Protein AF-Q8FRA8-F1 (afdb_monomer)

Solvent-accessible surface area (backbone atoms only — not comparable to full-atom values): 4688 Å² total; per-residue (Å²): 135,85,82,80,74,64,95,81,40,68,66,60,52,52,60,68,67,53,82,74,79,46,78,66,57,54,56,60,42,49,55,60,20,72,74,66,76,46,76,40,70,68,60,48,51,51,51,51,51,50,52,50,62,62,44,54,67,53,55,53,52,51,52,51,51,50,53,55,48,47,66,71,67,67,77,120

Radius of gyration: 22.4 Å; Cα contacts (8 Å, |Δi|>4): 12; chains: 1; bounding box: 46×46×51 Å

Foldseek 3Di:
DDDDDDPPDPVVVVVVPPPDCDPVNVVVQVVVCVVPVDHRPVVVVVVVVVVVVVVVVVVVVVVVVVVVVCVVPVPD

pLDDT: mean 71.33, std 11.35, range [38.78, 86.94]

Secondary structure (DSSP, 8-state):
------TT-HHHHHHHH-----HHHHHHHHHHHHHHSS--HHHHHHHHHHHHHHHHHHHHHHHHHHHHHHHHHS--

Structure (mmCIF, N/CA/C/O backbone):
data_AF-Q8FRA8-F1
#
_entry.id   AF-Q8FRA8-F1
#
loop_
_atom_site.group_PDB
_atom_site.id
_atom_site.type_symbol
_atom_site.label_atom_id
_atom_site.label_alt_id
_atom_site.label_comp_id
_atom_site.label_asym_id
_atom_site.label_entity_id
_atom_site.label_seq_id
_atom_site.pdbx_PDB_ins_code
_atom_site.Cartn_x
_atom_site.Cartn_y
_atom_site.Cartn_z
_atom_site.occupancy
_atom_site.B_iso_or_equiv
_atom_site.auth_seq_id
_atom_site.auth_comp_id
_atom_site.auth_asym_id
_atom_site.auth_atom_id
_atom_site.pdbx_PDB_model_num
ATOM 1 N N . MET A 1 1 ? -19.194 -29.004 10.798 1.00 38.78 1 MET A N 1
ATOM 2 C CA . MET A 1 1 ? -17.969 -29.834 10.823 1.00 38.78 1 MET A CA 1
ATOM 3 C C . MET A 1 1 ? -16.793 -28.921 10.477 1.00 38.78 1 MET A C 1
ATOM 5 O O . MET A 1 1 ? -16.691 -28.504 9.334 1.00 38.78 1 MET A O 1
ATOM 9 N N . VAL A 1 2 ? -15.993 -28.483 11.455 1.00 50.62 2 VAL A N 1
ATOM 10 C CA . VAL A 1 2 ? -14.871 -27.555 11.202 1.00 50.62 2 VAL A CA 1
ATOM 11 C C . VAL A 1 2 ? -13.644 -28.391 10.847 1.00 50.62 2 VAL A C 1
ATOM 13 O O . VAL A 1 2 ? -13.069 -29.039 11.719 1.00 50.62 2 VAL A O 1
ATOM 16 N N . GLN A 1 3 ? -13.271 -28.428 9.566 1.00 56.97 3 GLN A N 1
ATOM 17 C CA . GLN A 1 3 ? -12.053 -29.103 9.115 1.00 56.97 3 GLN A CA 1
ATOM 18 C C . GLN A 1 3 ? -10.830 -28.403 9.719 1.00 56.97 3 GLN A C 1
ATOM 20 O O . GLN A 1 3 ? -10.512 -27.256 9.403 1.00 56.97 3 GLN A O 1
ATOM 25 N N . TRP A 1 4 ? -10.148 -29.097 10.627 1.00 56.84 4 TRP A N 1
ATOM 26 C CA . TRP A 1 4 ? -8.898 -28.643 11.219 1.00 56.84 4 TRP A CA 1
ATOM 27 C C . TRP A 1 4 ? -7.781 -28.723 10.175 1.00 56.84 4 TRP A C 1
ATOM 29 O O . TRP A 1 4 ? -7.275 -29.801 9.877 1.00 56.84 4 TRP A O 1
ATOM 39 N N . LEU A 1 5 ? -7.380 -27.581 9.607 1.00 65.56 5 LEU A N 1
ATOM 40 C CA . LEU A 1 5 ? -6.220 -27.548 8.717 1.00 65.56 5 LEU A CA 1
ATOM 41 C C . LEU A 1 5 ? -4.924 -27.890 9.483 1.00 65.56 5 LEU A C 1
ATOM 43 O O . LEU A 1 5 ? -4.696 -27.329 10.566 1.00 65.56 5 LEU A O 1
ATOM 47 N N . PRO A 1 6 ? -4.024 -28.715 8.908 1.00 61.47 6 PRO A N 1
ATOM 48 C CA . PRO A 1 6 ? -2.751 -29.068 9.530 1.00 61.47 6 PRO A CA 1
ATOM 49 C C . PRO A 1 6 ? -1.923 -27.823 9.878 1.00 61.47 6 PRO A C 1
ATOM 51 O O . PRO A 1 6 ? -1.832 -26.877 9.081 1.00 61.47 6 PRO A O 1
ATOM 54 N N . LYS A 1 7 ? -1.318 -27.809 11.078 1.00 51.94 7 LYS A N 1
ATOM 55 C CA . LYS A 1 7 ? -0.300 -26.821 11.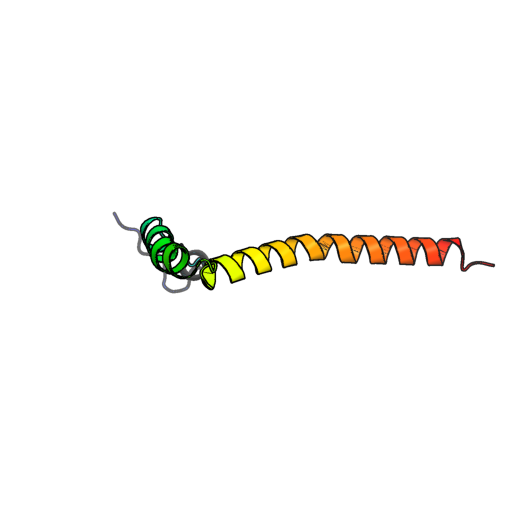486 1.00 51.94 7 LYS A CA 1
ATOM 56 C C . LYS A 1 7 ? 0.876 -26.928 10.501 1.00 51.94 7 LYS A C 1
ATOM 58 O O . LYS A 1 7 ? 1.672 -27.844 10.618 1.00 51.94 7 LYS A O 1
ATOM 63 N N . GLY A 1 8 ?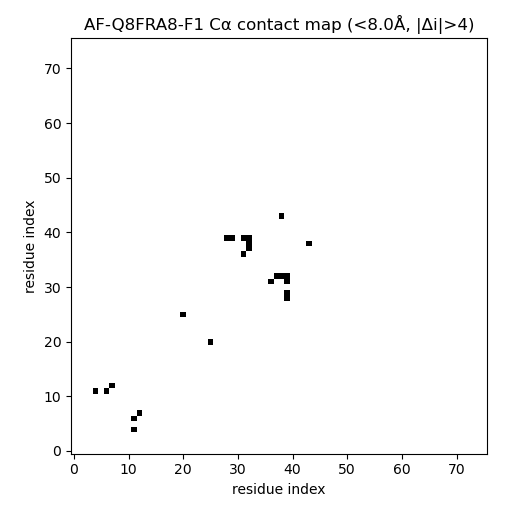 0.942 -26.035 9.512 1.00 57.16 8 GLY A N 1
ATOM 64 C CA . GLY A 1 8 ? 2.002 -26.021 8.490 1.00 57.16 8 GLY A CA 1
ATOM 65 C C . GLY A 1 8 ? 1.518 -25.970 7.038 1.00 57.16 8 GLY A C 1
ATOM 66 O O . GLY A 1 8 ? 2.336 -25.825 6.138 1.00 57.16 8 GLY A O 1
ATOM 67 N N . SER A 1 9 ? 0.209 -26.053 6.778 1.00 62.16 9 SER A N 1
ATOM 68 C CA . SER A 1 9 ? -0.306 -25.892 5.410 1.00 62.16 9 SER A CA 1
ATOM 69 C C . SER A 1 9 ? -0.013 -24.490 4.852 1.00 62.16 9 SER A C 1
ATOM 71 O O . SER A 1 9 ? -0.238 -23.485 5.531 1.00 62.16 9 SER A O 1
ATOM 73 N N . ALA A 1 10 ? 0.434 -24.418 3.591 1.00 58.88 10 ALA A N 1
ATOM 74 C CA . ALA A 1 10 ? 0.674 -23.160 2.873 1.00 58.88 10 ALA A CA 1
ATOM 75 C C . ALA A 1 10 ? -0.565 -22.246 2.869 1.00 58.88 10 ALA A C 1
ATOM 77 O O . ALA A 1 10 ? -0.448 -21.029 2.965 1.00 58.88 10 ALA A O 1
ATOM 78 N N . PHE A 1 11 ? -1.761 -22.841 2.873 1.00 55.62 11 PHE A N 1
ATOM 79 C CA . PHE A 1 11 ? -3.025 -22.127 3.032 1.00 55.62 11 PHE A CA 1
ATOM 80 C C . PHE A 1 11 ? -3.143 -21.424 4.396 1.00 55.62 11 PHE A C 1
ATOM 82 O O . PHE A 1 11 ? -3.470 -20.243 4.450 1.00 55.62 11 PHE A O 1
ATOM 89 N N . ARG A 1 12 ? -2.816 -22.095 5.513 1.00 55.41 12 ARG A N 1
ATOM 90 C CA . ARG A 1 12 ? -2.776 -21.442 6.837 1.00 55.41 12 ARG A CA 1
ATOM 91 C C . ARG A 1 12 ? -1.704 -20.355 6.921 1.00 55.41 12 ARG A C 1
ATOM 93 O O . ARG A 1 12 ? -1.914 -19.374 7.630 1.00 55.41 12 ARG A O 1
ATOM 100 N N . ALA A 1 13 ? -0.576 -20.527 6.232 1.00 58.00 13 ALA A N 1
ATOM 101 C CA . ALA A 1 13 ? 0.476 -19.514 6.168 1.00 58.00 13 ALA A CA 1
ATOM 102 C C . ALA A 1 13 ? 0.012 -18.265 5.400 1.00 58.00 13 ALA A C 1
ATOM 104 O O . ALA A 1 13 ? 0.177 -17.159 5.906 1.00 58.00 13 ALA A O 1
ATOM 105 N N . ALA A 1 14 ? -0.652 -18.443 4.254 1.00 57.31 14 ALA A N 1
ATOM 106 C CA . ALA A 1 14 ? -1.231 -17.351 3.471 1.00 57.31 14 ALA A CA 1
ATOM 107 C C . ALA A 1 14 ? -2.316 -16.590 4.255 1.00 57.31 14 ALA A C 1
ATOM 109 O O . ALA A 1 14 ? -2.285 -15.366 4.325 1.00 57.31 14 ALA A O 1
ATOM 110 N N . VAL A 1 15 ? -3.214 -17.313 4.935 1.00 56.62 15 VAL A N 1
ATOM 111 C CA . VAL A 1 15 ? -4.289 -16.707 5.742 1.00 56.62 15 VAL A CA 1
ATOM 112 C C . VAL A 1 15 ? -3.749 -15.934 6.952 1.00 56.62 15 VAL A C 1
ATOM 114 O O . VAL A 1 15 ? -4.338 -14.931 7.334 1.00 56.62 15 VAL A O 1
ATOM 117 N N . ARG A 1 16 ? -2.631 -16.359 7.561 1.00 58.34 16 ARG A N 1
ATOM 118 C CA . ARG A 1 16 ? -1.980 -15.601 8.649 1.00 58.34 16 ARG A CA 1
ATOM 119 C C . ARG A 1 16 ? -1.180 -14.392 8.168 1.00 58.34 16 ARG A C 1
ATOM 121 O O . ARG A 1 16 ? -0.944 -13.493 8.964 1.00 58.34 16 ARG A O 1
ATOM 128 N N . GLN A 1 17 ? -0.706 -14.402 6.925 1.00 57.25 17 GLN A N 1
ATOM 129 C CA . GLN A 1 17 ? 0.091 -13.307 6.365 1.00 57.25 17 GLN A CA 1
ATOM 130 C C . GLN A 1 17 ? -0.767 -12.178 5.788 1.00 57.25 17 GLN A C 1
ATOM 132 O O . GLN A 1 17 ? -0.291 -11.049 5.683 1.00 57.25 17 GLN A O 1
ATOM 137 N N . GLU A 1 18 ? -2.028 -12.445 5.450 1.00 57.22 18 GLU A N 1
ATOM 138 C CA . GLU A 1 18 ? -2.990 -11.392 5.139 1.00 57.22 18 GLU A CA 1
ATOM 139 C C . GLU A 1 18 ? -3.467 -10.731 6.436 1.00 57.22 18 GLU A C 1
ATOM 141 O O . GLU A 1 18 ? -4.419 -11.186 7.067 1.00 57.22 18 GLU A O 1
ATOM 146 N N . ASN A 1 19 ? -2.825 -9.625 6.825 1.00 60.66 19 ASN A N 1
ATOM 147 C CA . ASN A 1 19 ? -3.438 -8.663 7.739 1.00 60.66 19 ASN A CA 1
ATOM 148 C C . ASN A 1 19 ? -4.722 -8.139 7.082 1.00 60.66 19 ASN A C 1
ATOM 150 O O . ASN A 1 19 ? -4.692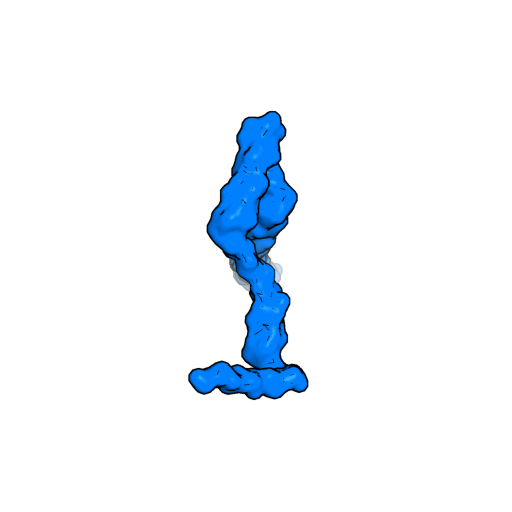 -7.195 6.290 1.00 60.66 19 ASN A O 1
ATOM 154 N N . ARG A 1 20 ? -5.845 -8.795 7.370 1.00 65.62 20 ARG A N 1
ATOM 155 C CA . ARG A 1 20 ? -7.170 -8.342 6.959 1.00 65.62 20 ARG A CA 1
ATOM 156 C C . ARG A 1 20 ? -7.589 -7.254 7.921 1.00 65.62 20 ARG A C 1
ATOM 158 O O . ARG A 1 20 ? -7.955 -7.549 9.052 1.00 65.62 20 ARG A O 1
ATOM 165 N N . ILE A 1 21 ? -7.499 -6.018 7.452 1.00 68.38 21 ILE A N 1
ATOM 166 C CA . ILE A 1 21 ? -8.115 -4.893 8.138 1.00 68.38 21 ILE A CA 1
ATOM 167 C C . ILE A 1 21 ? -9.623 -5.115 8.034 1.00 68.38 21 ILE A C 1
ATOM 169 O O . ILE A 1 21 ? -10.160 -5.268 6.937 1.00 68.38 21 ILE A O 1
ATOM 173 N N . THR A 1 22 ? -10.283 -5.230 9.176 1.00 77.81 22 THR A N 1
ATOM 174 C CA . THR A 1 22 ? -11.743 -5.329 9.243 1.00 77.81 22 THR A CA 1
ATOM 175 C C . THR A 1 22 ? -12.377 -3.949 9.066 1.00 77.81 22 THR A C 1
ATOM 177 O O . THR A 1 22 ? -11.770 -2.938 9.414 1.00 77.81 22 THR A O 1
ATOM 180 N N . ASP A 1 23 ? -13.629 -3.888 8.604 1.00 75.12 23 ASP A N 1
ATOM 181 C CA . ASP A 1 23 ? -14.367 -2.620 8.440 1.00 75.12 23 ASP A CA 1
ATOM 182 C C . ASP A 1 23 ? -14.397 -1.774 9.730 1.00 75.12 23 ASP A C 1
ATOM 184 O O . ASP A 1 23 ? -14.448 -0.545 9.698 1.00 75.12 23 ASP A O 1
ATOM 188 N N . VAL A 1 2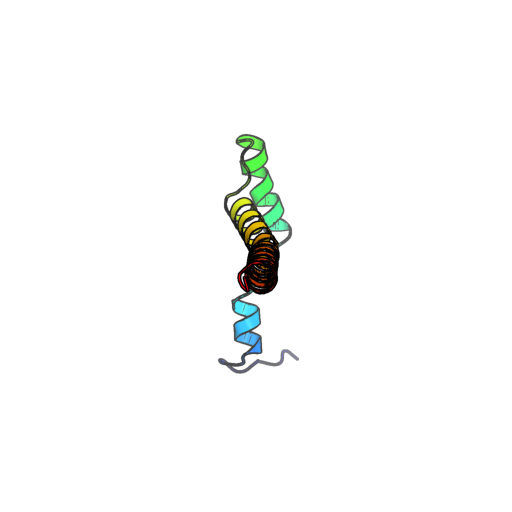4 ? -14.358 -2.434 10.893 1.00 76.06 24 VAL A N 1
ATOM 189 C CA . VAL A 1 24 ? -14.297 -1.773 12.204 1.00 76.06 24 VAL A CA 1
ATOM 190 C C . VAL A 1 24 ? -12.943 -1.100 12.414 1.00 76.06 24 VAL A C 1
ATOM 192 O O . VAL A 1 24 ? -12.892 0.046 12.852 1.00 76.06 24 VAL A O 1
ATOM 195 N N . GLU A 1 25 ? -11.847 -1.779 12.081 1.00 77.31 25 GLU A N 1
ATOM 196 C CA . GLU A 1 25 ? -10.500 -1.214 12.174 1.00 77.31 25 GLU A CA 1
ATOM 197 C C . GLU A 1 25 ? -10.309 -0.049 11.200 1.00 77.31 25 GLU A C 1
ATOM 199 O O . GLU A 1 25 ? -9.661 0.930 11.562 1.00 77.31 25 GLU A O 1
ATOM 204 N N . GLU A 1 26 ? -10.916 -0.092 10.009 1.00 78.94 26 GLU A N 1
ATOM 205 C CA . GLU A 1 26 ? -10.913 1.059 9.096 1.00 78.94 26 GLU A CA 1
ATOM 206 C C . GLU A 1 26 ? -11.602 2.280 9.712 1.00 78.94 26 GLU A C 1
ATOM 208 O O . GLU A 1 26 ? -11.031 3.371 9.691 1.00 78.94 26 GLU A O 1
ATOM 213 N N . ARG A 1 27 ? -12.775 2.095 10.331 1.00 81.56 27 ARG A N 1
ATOM 214 C CA . ARG A 1 27 ? -13.495 3.183 11.016 1.00 81.56 27 ARG A CA 1
ATOM 215 C C . ARG A 1 27 ? -12.731 3.730 12.216 1.00 81.56 27 ARG A C 1
ATOM 217 O O . ARG A 1 27 ? -12.796 4.922 12.501 1.00 81.56 27 ARG A O 1
ATOM 224 N N . LEU A 1 28 ? -11.990 2.877 12.924 1.00 82.56 28 LEU A N 1
ATOM 225 C CA . LEU A 1 28 ? -11.131 3.313 14.026 1.00 82.56 28 LEU A CA 1
ATOM 226 C C . LEU A 1 28 ? -9.950 4.157 13.537 1.00 82.56 28 LEU A C 1
ATOM 228 O O . LEU A 1 28 ? -9.506 5.037 14.271 1.00 82.56 28 LEU A O 1
ATOM 232 N N . MET A 1 29 ? -9.468 3.937 12.310 1.00 83.25 29 MET A N 1
ATOM 233 C CA . MET A 1 29 ? -8.447 4.791 11.693 1.00 83.25 29 MET A CA 1
ATOM 234 C C . MET A 1 29 ? -8.999 6.160 11.275 1.00 83.25 29 MET A C 1
ATOM 236 O O . MET A 1 29 ? -8.248 7.131 11.300 1.00 83.25 29 MET A O 1
ATOM 240 N N . ASP A 1 30 ? -10.295 6.277 10.969 1.00 82.88 30 ASP A N 1
ATOM 241 C CA . ASP A 1 30 ? -10.916 7.557 10.589 1.00 82.88 30 ASP A CA 1
ATOM 242 C C . ASP A 1 30 ? -10.959 8.571 11.745 1.00 82.88 30 ASP A C 1
ATOM 244 O O . ASP A 1 30 ? -10.882 9.777 11.522 1.00 82.88 30 ASP A O 1
ATOM 248 N N . ILE A 1 31 ? -11.041 8.101 12.994 1.00 79.88 31 ILE A N 1
ATOM 249 C CA . ILE A 1 31 ? -11.117 8.960 14.187 1.00 79.88 31 ILE A CA 1
ATOM 250 C C . ILE A 1 31 ? -9.860 9.842 14.343 1.00 79.88 31 ILE A C 1
ATOM 252 O O . ILE A 1 31 ? -9.991 11.069 14.386 1.00 79.88 31 ILE A O 1
ATOM 256 N N . PRO A 1 32 ? -8.631 9.288 14.418 1.00 82.38 32 PRO A N 1
ATOM 257 C CA . PRO A 1 32 ? -7.425 10.106 14.498 1.00 82.38 32 PRO A CA 1
ATOM 258 C C . PRO A 1 32 ? -7.168 10.901 13.210 1.00 82.38 32 PRO A C 1
ATOM 260 O O . PRO A 1 32 ? -6.595 11.989 13.285 1.00 82.38 32 PRO A O 1
ATOM 263 N N . GLU A 1 33 ? -7.599 10.411 12.043 1.00 85.56 33 GLU A N 1
ATOM 264 C CA . GLU A 1 33 ? -7.497 11.153 10.779 1.00 85.56 33 GLU A CA 1
ATOM 265 C C . GLU A 1 33 ? -8.361 12.418 10.792 1.00 85.56 33 GLU A C 1
ATOM 267 O O . GLU A 1 33 ? -7.872 13.489 10.433 1.00 85.56 33 GLU A O 1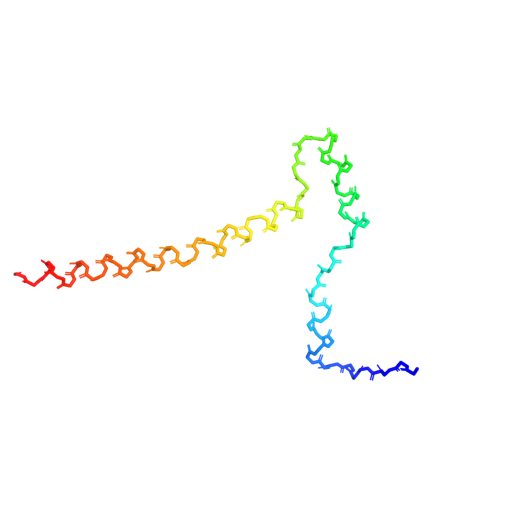
ATOM 272 N N . ALA A 1 34 ? -9.600 12.331 11.282 1.00 80.12 34 ALA A N 1
ATOM 273 C CA . ALA A 1 34 ? -10.498 13.476 11.415 1.00 80.12 34 ALA A CA 1
ATOM 274 C C . ALA A 1 34 ? -9.963 14.530 12.399 1.00 80.12 34 ALA A C 1
ATOM 276 O O . ALA A 1 34 ? -10.133 15.726 12.179 1.00 80.12 34 ALA A O 1
ATOM 277 N N . LEU A 1 35 ? -9.282 14.096 13.465 1.00 84.88 35 LEU A N 1
ATOM 278 C CA . LEU A 1 35 ? -8.715 14.992 14.478 1.00 84.88 35 LEU A CA 1
ATOM 279 C C . LEU A 1 35 ? -7.411 15.662 14.034 1.00 84.88 35 LEU A C 1
ATOM 281 O O . LEU A 1 35 ? -7.150 16.810 14.384 1.00 84.88 35 LEU A O 1
ATOM 285 N N . THR A 1 36 ? -6.562 14.942 13.301 1.00 84.12 36 THR A N 1
ATOM 286 C CA . THR A 1 36 ? -5.210 15.415 12.954 1.00 84.12 36 THR A CA 1
ATOM 287 C C . THR A 1 36 ? -5.087 15.920 11.519 1.00 84.12 36 THR A C 1
ATOM 289 O O . THR A 1 36 ? -4.072 16.531 11.177 1.00 84.12 36 THR A O 1
ATOM 292 N N . GLY A 1 37 ? -6.075 15.635 10.665 1.00 85.19 37 GLY A N 1
ATOM 293 C CA . GLY A 1 37 ? -6.043 15.894 9.223 1.00 85.19 37 GLY A CA 1
ATOM 294 C C . GLY A 1 37 ? -4.970 15.098 8.471 1.00 85.19 37 GLY A C 1
ATOM 295 O O . GLY A 1 37 ? -4.751 15.328 7.281 1.00 85.19 37 GLY A O 1
ATOM 296 N N . LYS A 1 38 ? -4.253 14.192 9.148 1.00 86.94 38 LYS A N 1
ATOM 297 C CA . LYS A 1 38 ? -3.161 13.399 8.578 1.00 86.94 38 LYS A CA 1
ATOM 298 C C . LYS A 1 38 ? -3.631 11.959 8.393 1.00 86.94 38 LYS A C 1
ATOM 300 O O . LYS A 1 38 ? -4.179 11.406 9.341 1.00 86.94 38 LYS A O 1
ATOM 305 N N . PRO A 1 39 ? -3.365 11.329 7.233 1.00 83.31 39 PRO A N 1
ATOM 306 C CA . PRO A 1 39 ? -3.738 9.940 6.999 1.00 83.31 39 PRO A CA 1
ATOM 307 C C . PRO A 1 39 ? -3.036 9.007 7.990 1.00 83.31 39 PRO A C 1
ATOM 309 O O . PRO A 1 39 ? -1.853 9.193 8.308 1.00 83.31 39 PRO A O 1
ATOM 312 N N . HIS A 1 40 ? -3.753 7.981 8.440 1.00 85.56 40 HIS A N 1
ATOM 313 C CA . HIS A 1 40 ? -3.267 6.999 9.391 1.00 85.56 40 HIS A CA 1
ATOM 314 C C . HIS A 1 40 ? -2.029 6.284 8.816 1.00 85.56 40 HIS A C 1
ATOM 316 O O . HIS A 1 40 ? -1.988 5.988 7.612 1.00 85.56 40 HIS A O 1
ATOM 322 N N . PRO A 1 41 ? -1.006 5.963 9.635 1.00 82.94 41 PRO A N 1
ATOM 323 C CA . PRO A 1 41 ? 0.245 5.372 9.155 1.00 82.94 41 PRO A CA 1
ATOM 324 C C . PRO A 1 41 ? 0.053 4.118 8.295 1.00 82.94 41 PRO A C 1
ATOM 326 O O . PRO A 1 41 ? 0.760 3.938 7.305 1.00 82.94 41 PRO A O 1
ATOM 329 N N . ILE A 1 42 ? -0.940 3.290 8.632 1.00 82.44 42 ILE A N 1
ATOM 330 C CA . ILE A 1 42 ? -1.283 2.070 7.888 1.00 82.44 42 ILE A CA 1
ATOM 331 C C . ILE A 1 42 ? -1.788 2.411 6.476 1.00 82.44 42 ILE A 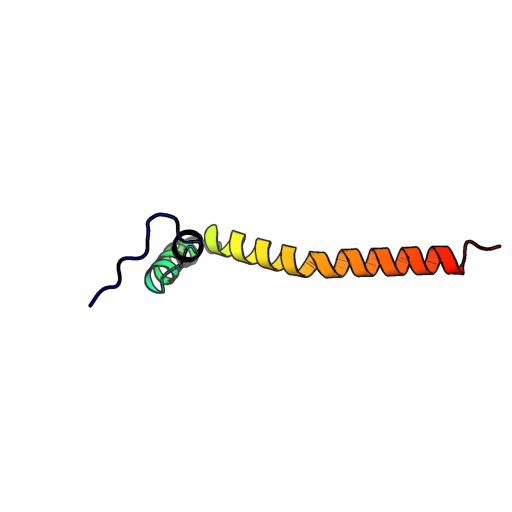C 1
ATOM 333 O O . ILE A 1 42 ? -1.306 1.838 5.497 1.00 82.44 42 ILE A O 1
ATOM 337 N N . ARG A 1 43 ? -2.691 3.394 6.343 1.00 80.81 43 ARG A N 1
ATOM 338 C CA . ARG A 1 43 ? -3.191 3.853 5.035 1.00 80.81 43 ARG A CA 1
ATOM 339 C C . ARG A 1 43 ? -2.079 4.475 4.197 1.00 80.81 43 ARG A C 1
ATOM 341 O O . ARG A 1 43 ? -1.975 4.201 3.001 1.00 80.81 43 ARG A O 1
ATOM 348 N N . LYS A 1 44 ? -1.197 5.254 4.831 1.00 82.56 44 LYS A N 1
ATOM 349 C CA . LYS A 1 44 ? -0.023 5.836 4.170 1.00 82.56 44 LYS A CA 1
ATOM 350 C C . LYS A 1 44 ? 0.906 4.754 3.608 1.00 82.56 44 LYS A C 1
ATOM 352 O O . LYS A 1 44 ? 1.266 4.816 2.436 1.00 82.56 44 LYS A O 1
ATOM 357 N N . GLN A 1 45 ? 1.243 3.739 4.405 1.00 82.88 45 GLN A N 1
ATOM 358 C CA . GLN A 1 45 ? 2.088 2.624 3.965 1.00 82.88 45 GLN A CA 1
ATOM 359 C C . GLN A 1 45 ? 1.454 1.831 2.816 1.00 82.88 45 GLN A C 1
ATOM 361 O O . GLN A 1 45 ? 2.144 1.500 1.851 1.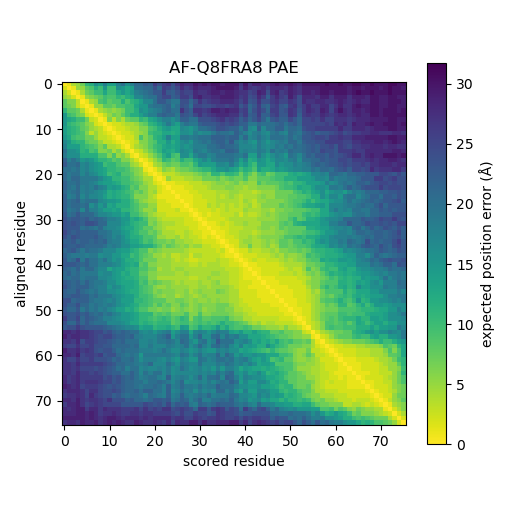00 82.88 45 GLN A O 1
ATOM 366 N N . ALA A 1 46 ? 0.146 1.562 2.879 1.00 81.56 46 ALA A N 1
ATOM 367 C CA . ALA A 1 46 ? -0.569 0.873 1.807 1.00 81.56 46 ALA A CA 1
ATOM 368 C C . ALA A 1 46 ? -0.526 1.668 0.491 1.00 81.56 46 ALA A C 1
ATOM 370 O O . ALA A 1 46 ? -0.224 1.111 -0.569 1.00 81.56 46 ALA A O 1
ATOM 371 N N . HIS A 1 47 ? -0.758 2.979 0.559 1.00 81.75 47 HIS A N 1
ATOM 372 C CA . HIS A 1 47 ? -0.692 3.866 -0.599 1.00 81.75 47 HIS A CA 1
ATOM 373 C C . HIS A 1 47 ? 0.733 3.974 -1.175 1.00 81.75 47 H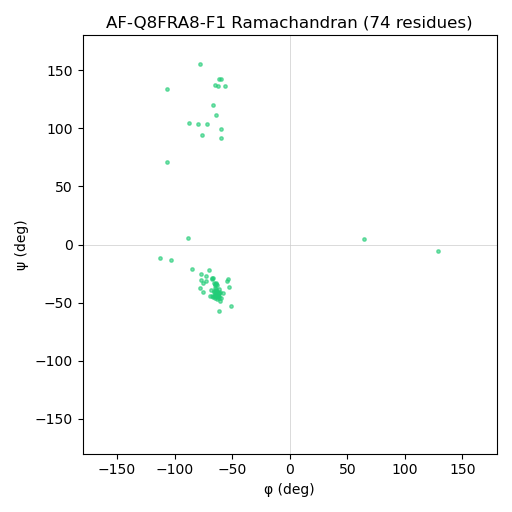IS A C 1
ATOM 375 O O . HIS A 1 47 ? 0.920 3.912 -2.393 1.00 81.75 47 HIS A O 1
ATOM 381 N N . ASP A 1 48 ? 1.757 4.062 -0.324 1.00 82.62 48 ASP A N 1
ATOM 382 C CA . ASP A 1 48 ? 3.159 4.085 -0.754 1.00 82.62 48 ASP A CA 1
ATOM 383 C C . ASP A 1 48 ? 3.575 2.756 -1.405 1.00 82.62 48 ASP A C 1
ATOM 385 O O . ASP A 1 48 ? 4.233 2.757 -2.449 1.00 82.62 48 ASP A O 1
ATOM 389 N N . ALA A 1 49 ? 3.123 1.620 -0.865 1.00 78.25 49 ALA A N 1
ATOM 390 C CA . ALA A 1 49 ? 3.336 0.305 -1.463 1.00 78.25 49 ALA A CA 1
ATOM 391 C C . ALA A 1 49 ? 2.639 0.174 -2.829 1.00 78.25 49 ALA A C 1
ATOM 393 O O . ALA A 1 49 ? 3.223 -0.364 -3.774 1.00 78.25 49 ALA A O 1
ATOM 394 N N . GLN A 1 50 ? 1.419 0.699 -2.976 1.00 78.56 50 GLN A N 1
ATOM 395 C CA . GLN A 1 50 ? 0.734 0.759 -4.270 1.00 78.56 50 GLN A CA 1
ATOM 396 C C . GLN A 1 50 ? 1.487 1.647 -5.269 1.00 78.56 50 GLN A C 1
ATOM 398 O O . GLN A 1 50 ? 1.715 1.228 -6.406 1.00 78.56 50 GLN A O 1
ATOM 403 N N . ARG A 1 51 ? 1.954 2.831 -4.852 1.00 78.38 51 ARG A N 1
ATOM 404 C CA . ARG A 1 51 ? 2.792 3.701 -5.694 1.00 78.38 51 ARG A CA 1
ATOM 405 C C . ARG A 1 51 ? 4.098 3.027 -6.104 1.00 78.38 51 ARG A C 1
ATOM 407 O O . ARG A 1 51 ? 4.506 3.151 -7.258 1.00 78.38 51 ARG A O 1
ATOM 414 N N . ALA A 1 52 ? 4.748 2.300 -5.198 1.00 74.06 52 ALA A N 1
ATOM 415 C CA . ALA A 1 52 ? 5.963 1.550 -5.500 1.00 74.06 52 ALA A CA 1
ATOM 416 C C . ALA A 1 52 ? 5.702 0.453 -6.548 1.00 74.06 52 ALA A C 1
ATOM 418 O O . ALA A 1 52 ? 6.440 0.359 -7.532 1.00 74.06 52 ALA A O 1
ATOM 419 N N . LYS A 1 53 ? 4.603 -0.302 -6.407 1.00 72.81 53 LYS A N 1
ATOM 420 C CA . LYS A 1 53 ? 4.175 -1.312 -7.391 1.00 72.81 53 LYS A CA 1
ATOM 421 C C . LYS A 1 53 ? 3.877 -0.708 -8.765 1.00 72.81 53 LYS A C 1
ATOM 423 O O . LYS A 1 53 ? 4.228 -1.308 -9.774 1.00 72.81 53 LYS A O 1
ATOM 428 N N . GLN A 1 54 ? 3.282 0.484 -8.822 1.00 70.94 54 GLN A N 1
ATOM 429 C CA . GLN A 1 54 ? 3.002 1.179 -10.086 1.00 70.94 54 GLN A CA 1
ATOM 430 C C . GLN A 1 54 ? 4.264 1.751 -10.755 1.00 70.94 54 GLN A C 1
ATOM 432 O O . GLN A 1 54 ? 4.343 1.808 -11.982 1.00 70.94 54 GLN A O 1
ATOM 437 N N . ARG A 1 55 ? 5.274 2.158 -9.974 1.00 64.62 55 ARG A N 1
ATOM 438 C CA . ARG A 1 55 ? 6.541 2.701 -10.499 1.00 64.62 55 ARG A CA 1
ATOM 439 C C . ARG A 1 55 ? 7.472 1.633 -11.074 1.00 64.62 55 ARG A C 1
ATOM 441 O O . ARG A 1 55 ? 8.167 1.919 -12.048 1.00 64.62 55 ARG A O 1
ATOM 448 N N . ALA A 1 56 ? 7.467 0.422 -10.516 1.00 61.00 56 ALA A N 1
ATOM 449 C CA . ALA A 1 56 ? 8.310 -0.687 -10.971 1.00 61.00 56 ALA A CA 1
ATOM 450 C C . ALA A 1 56 ? 8.218 -0.964 -12.495 1.00 61.00 56 ALA A C 1
ATOM 452 O O . ALA A 1 56 ? 9.247 -0.893 -13.167 1.00 61.00 56 ALA A O 1
ATOM 453 N N . PRO A 1 57 ? 7.028 -1.152 -13.108 1.00 63.00 57 PRO A N 1
ATOM 454 C CA . PRO A 1 57 ? 6.931 -1.418 -14.546 1.00 63.00 57 PRO A CA 1
ATOM 455 C C . PRO A 1 57 ? 7.278 -0.205 -15.424 1.00 63.00 57 PRO A C 1
ATOM 457 O O . PRO A 1 57 ? 7.617 -0.370 -16.598 1.00 63.00 57 PRO A O 1
ATOM 460 N N . ALA A 1 58 ? 7.195 1.020 -14.896 1.00 62.75 58 ALA A N 1
ATOM 461 C CA . ALA A 1 58 ? 7.529 2.227 -15.649 1.00 62.75 58 ALA A CA 1
ATOM 462 C C . ALA A 1 58 ? 9.049 2.404 -15.793 1.00 62.75 58 ALA A C 1
ATOM 464 O O . ALA A 1 58 ? 9.531 2.733 -16.878 1.00 62.75 58 ALA A O 1
ATOM 465 N N . ALA A 1 59 ? 9.807 2.135 -14.727 1.00 65.31 59 ALA A N 1
ATOM 466 C CA . ALA A 1 59 ? 11.265 2.239 -14.734 1.00 65.31 59 ALA A CA 1
ATOM 467 C C . ALA A 1 59 ? 11.912 1.236 -15.705 1.00 65.31 59 ALA A C 1
ATOM 469 O O . ALA A 1 59 ? 12.799 1.606 -16.483 1.00 65.31 59 ALA A O 1
ATOM 470 N N . ASP A 1 60 ? 11.420 -0.004 -15.730 1.00 69.00 60 ASP A N 1
ATOM 471 C CA . ASP A 1 60 ? 11.954 -1.044 -16.612 1.00 69.00 60 ASP A CA 1
ATOM 472 C C . ASP A 1 60 ? 11.665 -0.755 -18.090 1.00 69.00 60 ASP A C 1
ATOM 474 O O . ASP A 1 60 ? 12.550 -0.902 -18.937 1.00 69.00 60 ASP A O 1
ATOM 478 N N . ARG A 1 61 ? 10.476 -0.231 -18.416 1.00 69.56 61 ARG A N 1
ATOM 479 C CA . ARG A 1 61 ? 10.147 0.195 -19.789 1.00 69.56 61 ARG A CA 1
ATOM 480 C C . ARG A 1 61 ? 11.017 1.358 -20.266 1.00 69.56 61 ARG A C 1
ATOM 482 O O . ARG A 1 61 ? 11.416 1.381 -21.431 1.00 69.56 61 ARG A O 1
ATOM 489 N N . VAL A 1 62 ? 11.330 2.321 -19.394 1.00 76.44 62 VAL A N 1
ATOM 490 C CA . VAL A 1 62 ? 12.231 3.438 -19.733 1.00 76.44 62 VAL A CA 1
ATOM 491 C C . VAL A 1 62 ? 13.651 2.927 -19.984 1.00 76.44 62 VAL A C 1
ATOM 493 O O . VAL A 1 62 ? 14.245 3.287 -21.001 1.00 76.44 62 VAL A O 1
ATOM 496 N N . ARG A 1 63 ? 14.173 2.029 -19.135 1.00 76.75 63 ARG A N 1
ATOM 497 C CA . ARG A 1 63 ? 15.484 1.389 -19.353 1.00 76.75 63 ARG A CA 1
ATOM 498 C C . ARG A 1 63 ? 15.540 0.614 -20.666 1.00 76.75 63 ARG A C 1
ATOM 500 O O . ARG A 1 63 ? 16.486 0.791 -21.428 1.00 76.75 63 ARG A O 1
ATOM 507 N N . GLN A 1 64 ? 14.518 -0.186 -20.970 1.00 79.06 64 GLN A N 1
ATOM 508 C CA . GLN A 1 64 ? 14.437 -0.930 -22.231 1.00 79.06 64 GLN A CA 1
ATOM 509 C C . GLN A 1 64 ? 14.409 0.003 -23.448 1.00 79.06 64 GLN A C 1
ATOM 511 O O . GLN A 1 64 ? 15.115 -0.243 -24.427 1.00 79.06 64 GLN A O 1
ATOM 516 N N . ARG A 1 65 ? 13.654 1.109 -23.385 1.00 80.06 65 ARG A N 1
ATOM 517 C CA . ARG A 1 65 ? 13.628 2.125 -24.450 1.00 80.06 65 ARG A CA 1
ATOM 518 C C . ARG A 1 65 ? 14.983 2.802 -24.645 1.00 80.06 65 ARG A C 1
ATOM 520 O O . ARG A 1 65 ? 15.414 2.956 -25.786 1.00 80.06 65 ARG A O 1
ATOM 527 N N . MET A 1 66 ? 15.669 3.171 -23.563 1.00 79.12 66 MET A N 1
ATOM 528 C CA . MET A 1 66 ? 17.009 3.763 -23.645 1.00 79.12 66 MET A CA 1
ATOM 529 C C . MET A 1 66 ? 18.032 2.772 -24.213 1.00 79.12 66 MET A C 1
ATOM 531 O O . MET A 1 66 ? 18.794 3.137 -25.105 1.00 79.12 66 MET A O 1
ATOM 535 N N . ALA A 1 67 ? 18.000 1.507 -23.786 1.00 81.69 67 ALA A N 1
ATOM 536 C CA . ALA A 1 67 ? 18.867 0.457 -24.321 1.00 81.69 67 ALA A CA 1
ATOM 537 C C . ALA A 1 67 ? 18.604 0.183 -25.814 1.00 81.69 67 ALA A C 1
ATOM 539 O O . ALA A 1 67 ? 19.543 0.041 -26.597 1.00 81.69 67 ALA A O 1
ATOM 540 N N . ALA A 1 68 ? 17.337 0.162 -26.241 1.00 81.12 68 ALA A N 1
ATOM 541 C CA . ALA A 1 68 ? 16.973 0.026 -27.651 1.00 81.12 68 ALA A CA 1
ATOM 542 C C . ALA A 1 68 ? 17.440 1.229 -28.489 1.00 81.12 68 ALA A C 1
ATOM 544 O O . ALA A 1 68 ? 17.898 1.057 -29.618 1.00 81.12 68 ALA A O 1
ATOM 545 N N . ARG A 1 69 ? 17.368 2.445 -27.933 1.00 79.25 69 ARG A N 1
ATOM 546 C CA . ARG A 1 69 ? 17.883 3.659 -28.578 1.00 79.25 69 ARG A CA 1
ATOM 547 C C . ARG A 1 69 ? 19.407 3.621 -28.705 1.00 79.25 69 ARG A C 1
ATOM 549 O O . ARG A 1 69 ? 19.914 3.879 -29.790 1.00 79.25 69 ARG A O 1
ATOM 556 N N . ALA A 1 70 ? 20.127 3.234 -27.653 1.00 78.06 70 ALA A N 1
ATOM 557 C CA . ALA A 1 70 ? 21.583 3.091 -27.689 1.00 78.06 70 ALA A CA 1
ATOM 558 C C . ALA A 1 70 ? 22.035 2.089 -28.765 1.00 78.06 70 ALA A C 1
ATOM 560 O O . ALA A 1 70 ? 22.937 2.391 -29.537 1.00 78.06 70 ALA A O 1
ATOM 561 N N . LYS A 1 71 ? 21.341 0.951 -28.907 1.00 75.75 71 LYS A N 1
ATOM 562 C CA . LYS A 1 71 ? 21.619 -0.029 -29.974 1.00 75.75 71 LYS A CA 1
ATOM 563 C C . LYS A 1 71 ? 21.377 0.510 -31.388 1.00 75.75 71 LYS A C 1
ATOM 565 O O . LYS A 1 71 ? 22.079 0.118 -32.309 1.00 75.75 71 LYS A O 1
ATOM 570 N N . ARG A 1 72 ? 20.388 1.392 -31.575 1.00 68.62 72 ARG A N 1
ATOM 571 C CA . ARG A 1 72 ? 20.064 1.978 -32.891 1.00 68.62 72 ARG A CA 1
ATOM 572 C C . ARG A 1 72 ? 21.021 3.087 -33.325 1.00 68.62 72 ARG A C 1
ATOM 574 O O . ARG A 1 72 ? 21.204 3.268 -34.520 1.00 68.62 72 ARG A O 1
ATOM 581 N N . TYR A 1 73 ? 21.587 3.837 -32.381 1.00 68.50 73 TYR A N 1
ATOM 582 C CA . TYR A 1 73 ? 22.403 5.021 -32.681 1.00 68.50 73 TYR A CA 1
ATOM 583 C C . TYR A 1 73 ? 23.891 4.874 -32.332 1.00 68.50 73 TYR A C 1
ATOM 585 O O . TYR A 1 73 ? 24.676 5.712 -32.754 1.00 68.50 73 TYR A O 1
ATOM 593 N N . GLY A 1 74 ? 24.285 3.833 -31.592 1.00 60.78 74 GLY A N 1
ATOM 594 C CA . GLY A 1 74 ? 25.679 3.553 -31.226 1.00 60.78 74 GLY A CA 1
ATOM 595 C C . GLY A 1 74 ? 26.455 2.702 -32.234 1.00 60.78 74 GLY A C 1
ATOM 596 O O . GLY A 1 74 ? 27.577 2.317 -31.939 1.00 60.78 74 GLY A O 1
ATOM 597 N N . ASN A 1 75 ? 25.867 2.381 -33.391 1.00 55.00 75 ASN A N 1
ATOM 598 C CA . ASN A 1 75 ? 26.544 1.684 -34.485 1.00 55.00 75 ASN A CA 1
ATOM 599 C C . ASN A 1 75 ? 26.823 2.691 -35.615 1.00 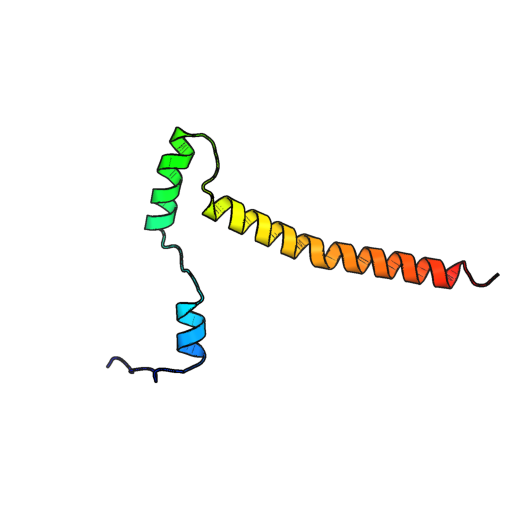55.00 75 ASN A C 1
ATOM 601 O O . ASN A 1 75 ? 26.127 2.711 -36.632 1.00 55.00 75 ASN A O 1
ATOM 605 N N . LYS A 1 76 ? 27.766 3.599 -35.367 1.00 50.88 76 LYS A N 1
ATOM 606 C CA . LYS A 1 76 ? 28.423 4.465 -36.349 1.00 50.88 76 LYS A CA 1
ATOM 607 C C . LYS A 1 76 ? 29.895 4.550 -35.994 1.00 50.88 76 LYS A C 1
ATOM 609 O O . LYS A 1 76 ? 30.168 4.641 -34.777 1.00 50.88 76 LYS A O 1
#

Organism: Corynebacterium efficiens (strain DSM 44549 / YS-314 / AJ 12310 / JCM 11189 / NBRC 100395) (NCBI:txid196164)

Sequence (76 aa):
MVQWLPKGSAFRAAVRQENRITDVEERLMDIPEALTGKPHPIRKQAHDAQRAKQRAPAADRVRQRMAARAKRYGNK

Mean predicted aligned error: 14.48 Å